Protein AF-A0A658NIM9-F1 (afdb_monomer_lite)

pLDDT: mean 94.1, std 6.85, range [61.03, 97.88]

Sequence (63 aa):
CRGLSTLFLATPVRFSGRVLQYLGRVLRPAPGKQKARVFDYVDVQVETLVKAAKARQRVYLRG

Structure (mmCIF, N/CA/C/O backbone):
data_AF-A0A658NIM9-F1
#
_entry.id   AF-A0A658NIM9-F1
#
loop_
_atom_site.group_PDB
_atom_site.id
_atom_site.type_symbol
_atom_site.label_atom_id
_atom_site.label_alt_id
_atom_site.label_comp_id
_atom_site.label_asym_id
_atom_site.label_entity_id
_atom_site.label_seq_id
_atom_site.pdbx_PDB_ins_code
_atom_site.Cartn_x
_atom_site.Cartn_y
_atom_site.Cartn_z
_atom_site.occupancy
_atom_site.B_iso_or_equiv
_atom_site.auth_seq_id
_atom_site.auth_comp_id
_atom_site.auth_asym_id
_atom_site.auth_atom_id
_atom_site.pdbx_PDB_model_num
ATOM 1 N N . CYS A 1 1 ? -10.951 11.304 5.072 1.00 64.56 1 CYS A N 1
ATOM 2 C CA . CYS A 1 1 ? -12.154 10.447 5.050 1.00 64.56 1 CYS A CA 1
ATOM 3 C C . CYS A 1 1 ? -12.055 9.483 6.227 1.00 64.56 1 CYS A C 1
ATOM 5 O O . CYS A 1 1 ? -11.049 8.795 6.290 1.00 64.56 1 CYS A O 1
ATOM 7 N N . ARG A 1 2 ? -12.985 9.501 7.194 1.00 74.56 2 ARG A N 1
ATOM 8 C 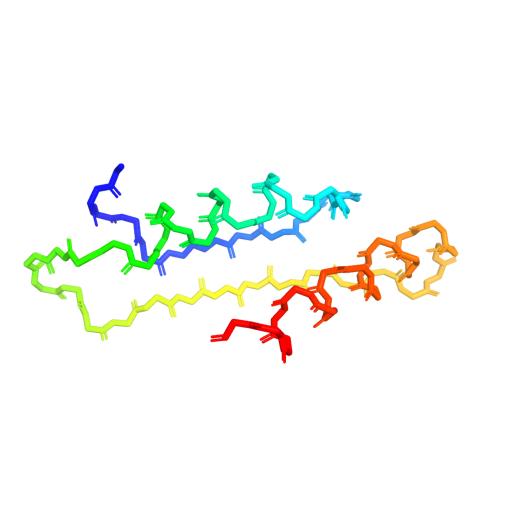CA . ARG A 1 2 ? -12.889 8.644 8.398 1.00 74.56 2 ARG A CA 1
ATOM 9 C C . ARG A 1 2 ? -13.491 7.245 8.165 1.00 74.56 2 ARG A C 1
ATOM 11 O O . ARG A 1 2 ? -12.902 6.265 8.585 1.00 74.56 2 ARG A O 1
ATOM 18 N N . GLY A 1 3 ? -14.570 7.132 7.387 1.00 85.25 3 GLY A N 1
ATOM 19 C CA . GLY A 1 3 ? -15.265 5.857 7.134 1.00 85.25 3 GLY A CA 1
ATOM 20 C C . GLY A 1 3 ? -14.670 4.933 6.060 1.00 85.25 3 GLY A C 1
ATOM 21 O O . GLY A 1 3 ? -15.345 4.002 5.643 1.00 85.25 3 GLY A O 1
ATOM 22 N N . LEU A 1 4 ? -13.451 5.175 5.560 1.00 94.12 4 LEU A N 1
ATOM 23 C CA . LEU A 1 4 ? -12.852 4.280 4.559 1.00 94.12 4 LEU A CA 1
ATOM 24 C C . LEU A 1 4 ? -12.320 3.017 5.228 1.00 94.12 4 LEU A C 1
ATOM 26 O O . LEU A 1 4 ? -11.468 3.125 6.104 1.00 94.12 4 LEU A O 1
ATOM 30 N N . SER A 1 5 ? -12.751 1.846 4.769 1.00 95.00 5 SER A N 1
ATOM 31 C CA . SER A 1 5 ? -12.324 0.553 5.329 1.00 95.00 5 SER A CA 1
ATOM 32 C C . SER A 1 5 ? -11.532 -0.306 4.345 1.00 95.00 5 SER A C 1
ATOM 34 O O . SER A 1 5 ? -10.920 -1.296 4.744 1.00 95.00 5 SER A O 1
ATOM 36 N N . THR A 1 6 ? -11.523 0.039 3.055 1.00 96.56 6 THR A N 1
ATOM 37 C CA . THR A 1 6 ? -10.843 -0.749 2.021 1.00 96.56 6 THR A CA 1
ATOM 38 C C . THR A 1 6 ? -10.171 0.149 0.988 1.00 96.56 6 THR A C 1
ATOM 40 O O . THR A 1 6 ? -10.737 1.162 0.582 1.00 96.56 6 THR A O 1
ATOM 43 N N . LEU A 1 7 ? -8.953 -0.215 0.589 1.00 97.25 7 LEU A N 1
ATOM 44 C CA . LEU A 1 7 ? -8.168 0.444 -0.452 1.00 97.25 7 LEU A CA 1
ATOM 45 C C . LEU A 1 7 ? -7.712 -0.597 -1.475 1.00 97.25 7 LEU A C 1
ATOM 47 O O . LEU A 1 7 ? -7.141 -1.617 -1.099 1.00 97.25 7 LEU A O 1
ATOM 51 N N . PHE A 1 8 ? -7.910 -0.301 -2.756 1.00 97.88 8 PHE A N 1
ATOM 52 C CA . PHE A 1 8 ? -7.382 -1.088 -3.867 1.00 97.88 8 PHE A CA 1
ATOM 53 C C . PHE A 1 8 ? -6.294 -0.286 -4.580 1.00 97.88 8 PHE A C 1
ATOM 55 O O . PHE A 1 8 ? -6.530 0.842 -5.018 1.00 97.88 8 PHE A O 1
ATOM 62 N N . LEU A 1 9 ? -5.103 -0.862 -4.706 1.00 97.12 9 LEU A N 1
ATOM 63 C CA . LEU A 1 9 ? -4.001 -0.307 -5.485 1.00 97.12 9 LEU A CA 1
ATOM 64 C C . LEU A 1 9 ? -3.921 -1.072 -6.805 1.00 97.12 9 LEU A C 1
ATOM 66 O O . LEU A 1 9 ? -3.142 -2.006 -6.952 1.00 97.12 9 LEU A O 1
ATOM 70 N N . ALA A 1 10 ? -4.777 -0.681 -7.748 1.00 95.31 10 ALA A N 1
ATOM 71 C CA . ALA A 1 10 ? -4.887 -1.285 -9.080 1.00 95.31 10 ALA A CA 1
ATOM 72 C C . ALA A 1 10 ? -4.140 -0.488 -10.170 1.00 95.31 10 ALA A C 1
ATOM 74 O O . ALA A 1 10 ? -4.332 -0.713 -11.359 1.00 95.31 10 ALA A O 1
ATOM 75 N N . THR A 1 11 ? -3.312 0.485 -9.777 1.00 93.25 11 THR A N 1
ATOM 76 C CA . THR A 1 11 ? -2.578 1.375 -10.689 1.00 93.25 11 THR A CA 1
ATOM 77 C C . THR A 1 11 ? -1.078 1.355 -10.372 1.00 93.25 11 THR A C 1
ATOM 79 O O . THR A 1 11 ? -0.685 1.010 -9.251 1.00 93.25 11 THR A O 1
ATOM 82 N N . PRO A 1 12 ? -0.197 1.762 -11.306 1.00 94.75 12 PRO A N 1
ATOM 83 C CA . PRO A 1 12 ? 1.259 1.773 -11.105 1.00 94.75 12 PRO A CA 1
ATOM 84 C C . PRO A 1 12 ? 1.774 2.845 -10.126 1.00 94.75 12 PRO A C 1
ATOM 86 O O . PRO A 1 12 ? 2.916 3.299 -10.241 1.00 94.75 12 PRO A O 1
ATOM 89 N N . VAL A 1 13 ? 0.975 3.279 -9.145 1.00 96.56 13 VAL A N 1
ATOM 90 C CA . VAL A 1 13 ? 1.422 4.247 -8.139 1.00 96.56 13 VAL A CA 1
ATOM 91 C C . VAL A 1 13 ? 2.654 3.713 -7.402 1.00 96.56 13 VAL A C 1
ATOM 93 O O . VAL A 1 13 ? 2.654 2.613 -6.847 1.00 96.56 13 VAL A O 1
ATOM 96 N N . ARG A 1 14 ? 3.727 4.506 -7.429 1.00 95.25 14 ARG A N 1
ATOM 97 C CA . ARG A 1 14 ? 5.042 4.144 -6.871 1.00 95.25 14 ARG A CA 1
ATOM 98 C C . ARG A 1 14 ? 5.717 5.254 -6.073 1.00 95.25 14 ARG A C 1
ATOM 100 O O . ARG A 1 14 ? 6.731 5.009 -5.430 1.00 95.25 14 ARG A O 1
ATOM 107 N N . PHE A 1 15 ? 5.181 6.475 -6.124 1.00 96.62 15 PHE A N 1
ATOM 108 C CA . PHE A 1 15 ? 5.694 7.584 -5.328 1.00 96.62 15 PHE A CA 1
ATOM 109 C C . PHE A 1 15 ? 5.295 7.389 -3.865 1.00 96.62 15 PHE A C 1
ATOM 111 O O . PHE A 1 15 ? 4.104 7.356 -3.548 1.00 96.62 15 PHE A O 1
ATOM 118 N N . SER A 1 16 ? 6.286 7.274 -2.982 1.00 96.06 16 SER A N 1
ATOM 119 C CA . SER A 1 16 ? 6.089 6.946 -1.565 1.00 96.06 16 SER A CA 1
ATOM 120 C C . SER A 1 16 ? 5.124 7.901 -0.866 1.00 96.06 16 SER A C 1
ATOM 122 O O . SER A 1 16 ? 4.218 7.441 -0.177 1.00 96.06 16 SER A O 1
ATOM 124 N N . GLY A 1 17 ? 5.240 9.211 -1.113 1.00 97.31 17 GLY A N 1
ATOM 125 C CA . GLY A 1 17 ? 4.344 10.209 -0.524 1.00 97.31 17 GLY A CA 1
ATOM 126 C C . GLY A 1 17 ? 2.874 9.983 -0.892 1.00 97.31 17 GLY A C 1
ATOM 127 O O . GLY A 1 17 ? 2.002 10.057 -0.030 1.00 97.31 17 GLY A O 1
ATOM 128 N N . ARG A 1 18 ? 2.589 9.609 -2.147 1.00 97.25 18 ARG A N 1
ATOM 129 C CA . ARG A 1 18 ? 1.220 9.300 -2.596 1.00 97.25 18 ARG A CA 1
ATOM 130 C C . ARG A 1 18 ? 0.689 8.034 -1.917 1.00 97.25 18 ARG A C 1
ATOM 132 O O . ARG A 1 18 ? -0.453 8.011 -1.468 1.00 97.25 18 ARG A O 1
ATOM 139 N N . VAL A 1 19 ? 1.521 6.996 -1.822 1.00 97.50 19 VAL A N 1
ATOM 140 C CA . VAL A 1 19 ? 1.161 5.720 -1.180 1.00 97.50 19 VAL A CA 1
ATOM 141 C C . VAL A 1 19 ? 0.840 5.941 0.299 1.00 97.50 19 VAL A C 1
ATOM 143 O O . VAL A 1 19 ? -0.221 5.526 0.758 1.00 97.50 19 VAL A O 1
ATOM 146 N N . LEU A 1 20 ? 1.695 6.672 1.020 1.00 96.81 20 LEU A N 1
ATOM 147 C CA . LEU A 1 20 ? 1.480 7.025 2.426 1.00 96.81 20 LEU A CA 1
ATOM 148 C C . LEU A 1 20 ? 0.196 7.833 2.629 1.00 96.81 20 LEU A C 1
ATOM 150 O O . LEU A 1 20 ? -0.566 7.555 3.552 1.00 96.81 20 LEU A O 1
ATOM 154 N N . GLN A 1 21 ? -0.098 8.786 1.743 1.00 96.25 21 GLN A N 1
ATOM 155 C CA . GLN A 1 21 ? -1.351 9.543 1.797 1.00 96.25 21 GLN A CA 1
ATOM 156 C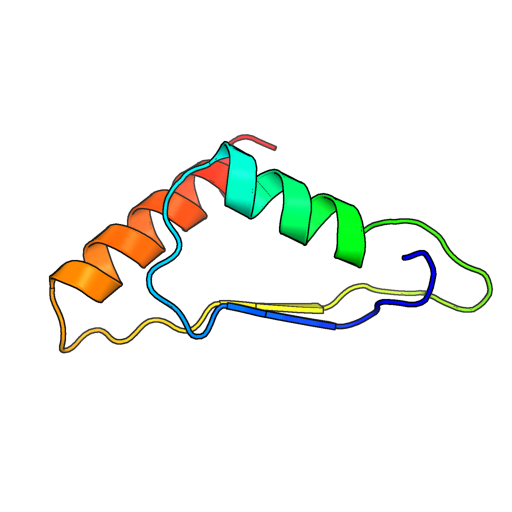 C . GLN A 1 21 ? -2.580 8.637 1.643 1.00 96.25 21 GLN A C 1
ATOM 158 O O . GLN A 1 21 ? -3.564 8.810 2.365 1.00 96.25 21 GLN A O 1
ATOM 163 N N . TYR A 1 22 ? -2.550 7.658 0.735 1.00 96.50 22 TYR A N 1
ATOM 164 C CA . TYR A 1 22 ? -3.659 6.715 0.556 1.00 96.50 22 TYR A CA 1
ATOM 165 C C . TYR A 1 22 ? -3.826 5.790 1.761 1.00 96.50 22 TYR A C 1
ATOM 167 O O . TYR A 1 22 ? -4.943 5.645 2.267 1.00 96.50 22 TYR A O 1
ATOM 175 N N . LEU A 1 23 ? -2.721 5.242 2.271 1.00 95.88 23 LEU A N 1
ATOM 176 C CA . LEU A 1 23 ? -2.713 4.447 3.498 1.00 95.88 23 LEU A CA 1
ATOM 177 C C . LEU A 1 23 ? -3.265 5.256 4.678 1.00 95.88 23 LEU A C 1
ATOM 179 O O . LEU A 1 23 ? -4.171 4.801 5.367 1.00 95.88 23 LEU A O 1
ATOM 183 N N . GLY A 1 24 ? -2.833 6.505 4.853 1.00 95.25 24 GLY A N 1
ATOM 184 C CA . GLY A 1 24 ? -3.329 7.385 5.913 1.00 95.25 24 GLY A CA 1
ATOM 185 C C . GLY A 1 24 ? -4.828 7.693 5.807 1.00 95.25 24 GLY A C 1
ATOM 186 O O . GLY A 1 24 ? -5.504 7.871 6.824 1.00 95.25 24 GLY A O 1
ATOM 187 N N . ARG A 1 25 ? -5.394 7.719 4.590 1.00 96.12 25 ARG A N 1
ATOM 188 C CA . ARG A 1 25 ? -6.848 7.861 4.398 1.00 96.12 25 ARG A CA 1
ATOM 189 C C . ARG A 1 25 ? -7.604 6.611 4.847 1.00 96.12 25 ARG A C 1
ATOM 191 O O . ARG A 1 25 ? -8.640 6.765 5.489 1.00 96.12 25 ARG A O 1
ATOM 198 N N . VAL A 1 26 ? -7.113 5.411 4.526 1.00 96.38 26 VAL A N 1
ATOM 199 C CA . VAL A 1 26 ? -7.783 4.147 4.883 1.00 96.38 26 VAL A CA 1
ATOM 200 C C . VAL A 1 26 ? -7.461 3.673 6.301 1.00 96.38 26 VAL A C 1
ATOM 202 O O . VAL A 1 26 ? -8.238 2.915 6.854 1.00 96.38 26 VAL A O 1
ATOM 205 N N . LEU A 1 27 ? -6.382 4.125 6.939 1.00 94.81 27 LEU A N 1
ATOM 206 C CA . LEU A 1 27 ? -6.026 3.744 8.317 1.00 94.81 27 LEU A CA 1
ATOM 207 C C . LEU A 1 27 ? -6.648 4.652 9.382 1.00 94.81 27 LEU A C 1
ATOM 209 O O . LEU A 1 27 ? -6.646 4.310 10.559 1.00 94.81 27 LEU A O 1
ATOM 213 N N . ARG A 1 28 ? -7.224 5.793 8.991 1.00 95.00 28 ARG A N 1
ATOM 214 C CA . ARG A 1 28 ? -7.804 6.746 9.944 1.00 95.00 28 ARG A CA 1
ATOM 215 C C . ARG A 1 28 ? -8.889 6.081 10.820 1.00 95.00 28 ARG A C 1
ATOM 217 O O . ARG A 1 28 ? -9.780 5.442 10.251 1.00 95.00 28 ARG A O 1
ATOM 224 N N . PRO A 1 29 ? -8.866 6.259 12.155 1.00 94.38 29 PRO A N 1
ATOM 225 C CA . PRO A 1 29 ? -9.895 5.716 13.043 1.00 94.38 29 PRO A CA 1
ATOM 226 C C . PRO A 1 29 ? -11.297 6.263 12.743 1.00 94.38 29 PRO A C 1
ATOM 228 O O . PRO A 1 29 ? -11.453 7.427 12.350 1.00 94.38 29 PRO A O 1
ATOM 231 N N . ALA A 1 30 ? -12.316 5.428 12.956 1.00 94.56 30 ALA A N 1
ATOM 232 C CA . ALA A 1 30 ? -13.727 5.800 12.888 1.00 94.56 30 ALA A CA 1
ATOM 233 C C . ALA A 1 30 ? -14.590 4.886 13.777 1.00 94.56 30 ALA A C 1
ATOM 235 O O . ALA A 1 30 ? -14.221 3.724 13.967 1.00 94.56 30 ALA A O 1
ATOM 236 N N . PRO A 1 31 ? -15.741 5.369 14.285 1.00 94.81 31 PRO A N 1
ATOM 237 C CA . PRO A 1 31 ? -16.686 4.537 15.029 1.00 94.81 31 PRO A CA 1
ATOM 238 C C . PRO A 1 31 ? -17.084 3.280 14.242 1.00 94.81 31 PRO A C 1
ATOM 240 O O . PRO A 1 31 ? -17.358 3.358 13.045 1.00 94.81 31 PRO A O 1
ATOM 243 N N . GLY A 1 32 ? -17.069 2.117 14.899 1.00 93.56 32 GLY A N 1
ATOM 244 C CA . GLY A 1 32 ? -17.426 0.823 14.298 1.00 93.56 32 GLY A CA 1
ATOM 245 C C . GLY A 1 32 ? -16.386 0.224 13.339 1.00 93.56 32 GLY A C 1
ATOM 246 O O . GLY A 1 32 ? -16.544 -0.912 12.887 1.00 93.56 32 GLY A O 1
ATOM 247 N N . LYS A 1 33 ? -15.296 0.936 13.034 1.00 94.38 33 LYS A N 1
ATOM 248 C CA . LYS A 1 33 ? -14.254 0.451 12.128 1.00 94.38 33 LYS A CA 1
ATOM 249 C C . LYS A 1 33 ? -13.193 -0.342 12.885 1.00 94.38 33 LYS A C 1
ATOM 251 O O . LYS A 1 33 ? -12.283 0.224 13.480 1.00 94.38 33 LYS A O 1
ATOM 256 N N . GLN A 1 34 ? -13.289 -1.662 12.787 1.00 93.31 34 GLN A N 1
ATOM 257 C CA . GLN A 1 34 ? -12.365 -2.582 13.457 1.00 93.31 34 GLN A CA 1
ATOM 258 C C . GLN A 1 34 ? -11.070 -2.820 12.671 1.00 93.31 34 GLN A C 1
ATOM 260 O O . GLN A 1 34 ? -10.016 -3.030 13.259 1.00 93.31 34 GLN A O 1
ATOM 265 N N . LYS A 1 35 ? -11.134 -2.801 11.332 1.00 94.00 35 LYS A N 1
ATOM 266 C CA . LYS A 1 35 ? -9.979 -3.082 10.469 1.00 94.00 35 LYS A CA 1
ATOM 267 C C . LYS A 1 35 ? -10.028 -2.308 9.160 1.00 94.00 35 LYS A C 1
ATOM 269 O O . LYS A 1 35 ? -11.097 -2.100 8.587 1.00 94.00 35 LYS A O 1
ATOM 274 N N . ALA A 1 36 ? -8.853 -1.928 8.674 1.00 95.56 36 ALA A N 1
ATOM 275 C CA . ALA A 1 36 ? -8.642 -1.488 7.302 1.00 95.56 36 ALA A CA 1
ATOM 276 C C . ALA A 1 36 ? -8.080 -2.654 6.479 1.00 95.56 36 ALA A C 1
ATOM 278 O O . ALA A 1 36 ? -7.270 -3.430 6.983 1.00 95.56 36 ALA A O 1
ATOM 279 N N . ARG A 1 37 ? -8.497 -2.786 5.217 1.00 96.50 37 ARG A N 1
ATOM 280 C CA . ARG A 1 37 ? -7.964 -3.790 4.282 1.00 96.50 37 ARG A CA 1
ATOM 281 C C . ARG A 1 37 ? -7.352 -3.094 3.075 1.00 96.50 37 ARG A C 1
ATOM 283 O O . ARG A 1 37 ? -7.977 -2.210 2.493 1.00 96.50 37 ARG A O 1
ATOM 290 N N . VAL A 1 38 ? -6.147 -3.496 2.697 1.00 97.19 38 VAL A N 1
ATOM 291 C CA . VAL A 1 38 ? -5.474 -3.004 1.493 1.00 97.19 38 VAL A CA 1
ATOM 292 C C . VAL A 1 38 ? -5.253 -4.184 0.560 1.00 97.19 38 VAL A C 1
ATOM 294 O O . VAL A 1 38 ? -4.703 -5.199 0.974 1.00 97.19 38 VAL A O 1
ATOM 297 N N . PHE A 1 39 ? -5.692 -4.039 -0.684 1.00 97.81 39 PHE A N 1
ATOM 298 C CA . PHE A 1 39 ? -5.417 -4.975 -1.765 1.00 97.81 39 PHE A CA 1
ATOM 299 C C . PHE A 1 39 ? -4.403 -4.325 -2.703 1.00 97.81 39 PHE A C 1
ATOM 301 O O . PHE A 1 39 ? -4.719 -3.341 -3.377 1.00 97.81 39 PHE A O 1
ATOM 308 N N . ASP A 1 40 ? -3.177 -4.843 -2.704 1.00 97.25 40 ASP A N 1
ATOM 309 C CA . ASP A 1 40 ? -2.101 -4.395 -3.585 1.00 97.25 40 ASP A CA 1
ATOM 310 C C . ASP A 1 40 ? -1.992 -5.343 -4.783 1.00 97.25 40 ASP A C 1
ATOM 312 O O . ASP A 1 40 ? -1.511 -6.466 -4.639 1.00 97.25 40 ASP A O 1
ATOM 316 N N . TYR A 1 41 ? -2.480 -4.919 -5.952 1.00 96.50 41 TYR A N 1
ATOM 317 C CA . TYR A 1 41 ? -2.412 -5.747 -7.153 1.00 96.50 41 TYR A CA 1
ATOM 318 C C . TYR A 1 41 ? -0.995 -5.742 -7.726 1.00 96.50 41 TYR A C 1
ATOM 320 O O . TYR A 1 41 ? -0.372 -4.690 -7.915 1.00 96.50 41 TYR A O 1
ATOM 328 N N . VAL A 1 42 ? -0.508 -6.940 -8.049 1.00 96.06 42 VAL A N 1
ATOM 329 C CA . VAL A 1 42 ? 0.800 -7.159 -8.665 1.00 96.06 42 VAL A CA 1
ATOM 330 C C . VAL A 1 42 ? 0.599 -7.908 -9.971 1.00 96.06 42 VAL A C 1
ATOM 332 O O . VAL A 1 42 ? 0.376 -9.114 -9.980 1.00 96.06 42 VAL A O 1
ATOM 335 N N . ASP A 1 43 ? 0.690 -7.178 -11.076 1.00 95.12 43 ASP A N 1
ATOM 336 C CA . ASP A 1 43 ? 0.780 -7.787 -12.397 1.00 95.12 43 ASP A CA 1
ATOM 337 C C . ASP A 1 43 ? 2.244 -8.137 -12.677 1.00 95.12 43 ASP A C 1
ATOM 339 O O . ASP A 1 43 ? 3.089 -7.261 -12.887 1.00 95.12 43 ASP A O 1
ATOM 343 N N . VAL A 1 44 ? 2.547 -9.432 -12.605 1.00 96.06 44 VAL A N 1
ATOM 344 C CA . VAL A 1 44 ? 3.905 -9.965 -12.756 1.00 96.06 44 VAL A CA 1
ATOM 345 C C . VAL A 1 44 ? 4.365 -10.033 -14.209 1.00 96.06 44 VAL A C 1
ATOM 347 O O . VAL A 1 44 ? 5.566 -10.138 -14.450 1.00 96.06 44 VAL A O 1
ATOM 350 N N . GLN A 1 45 ? 3.439 -9.944 -15.167 1.00 97.31 45 GLN A N 1
ATOM 351 C CA . GLN A 1 45 ? 3.747 -10.042 -16.595 1.00 97.31 45 GLN A CA 1
ATOM 352 C C . GLN A 1 45 ? 4.194 -8.698 -17.186 1.00 97.31 45 GLN A C 1
ATOM 354 O O . GLN A 1 45 ? 4.731 -8.654 -18.289 1.00 97.31 45 GLN A O 1
ATOM 359 N N . VAL A 1 46 ? 4.027 -7.598 -16.443 1.00 96.62 46 VAL A N 1
ATOM 360 C CA . VAL A 1 46 ? 4.400 -6.250 -16.885 1.00 96.62 46 VAL A CA 1
ATOM 361 C C . VAL A 1 46 ? 5.501 -5.689 -15.987 1.00 96.62 46 VAL A C 1
ATOM 363 O O . VAL A 1 46 ? 5.262 -5.279 -14.850 1.00 96.62 46 VAL A O 1
ATOM 366 N N . GLU A 1 47 ? 6.727 -5.601 -16.511 1.00 95.88 47 G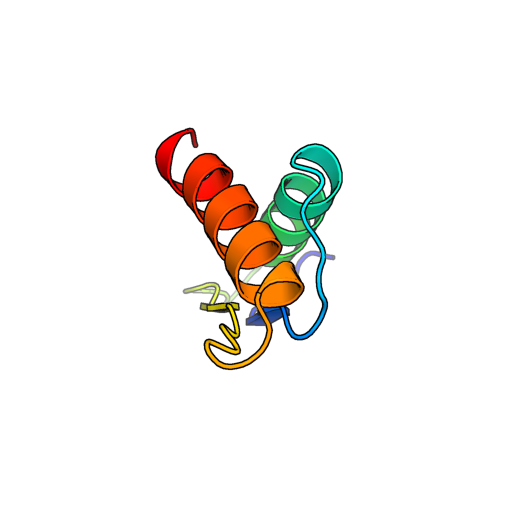LU A N 1
ATOM 367 C CA . GLU A 1 47 ? 7.924 -5.224 -15.737 1.00 95.88 47 GLU A CA 1
ATOM 368 C C . GLU A 1 47 ? 7.763 -3.888 -14.979 1.00 95.88 47 GLU A C 1
ATOM 370 O O . GL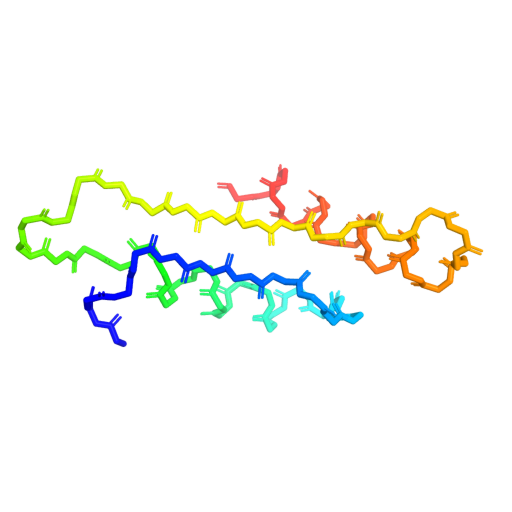U A 1 47 ? 8.155 -3.750 -13.815 1.00 95.88 47 GLU A O 1
ATOM 375 N N . THR A 1 48 ? 7.138 -2.892 -15.610 1.00 95.06 48 THR A N 1
ATOM 376 C CA . THR A 1 48 ? 6.871 -1.588 -14.985 1.00 95.06 48 THR A CA 1
ATOM 377 C C . THR A 1 48 ? 5.941 -1.707 -13.774 1.00 95.06 48 THR A C 1
ATOM 379 O O . THR A 1 48 ? 6.158 -1.023 -12.766 1.00 95.06 48 THR A O 1
ATOM 382 N N . LEU A 1 49 ? 4.943 -2.595 -13.829 1.00 96.25 49 LEU A N 1
ATOM 383 C CA . LEU A 1 49 ? 4.009 -2.837 -12.727 1.00 96.25 49 LEU A CA 1
ATOM 384 C C . LEU A 1 49 ? 4.695 -3.593 -11.582 1.00 96.25 49 LEU A C 1
ATOM 386 O O . LEU A 1 49 ? 4.521 -3.218 -10.420 1.00 96.25 49 LEU A O 1
ATOM 390 N N . VAL A 1 50 ? 5.591 -4.535 -11.894 1.00 97.25 50 VAL A N 1
ATOM 391 C CA . VAL A 1 50 ? 6.469 -5.184 -10.902 1.00 97.25 50 VAL A CA 1
ATOM 392 C C . VAL A 1 50 ? 7.358 -4.161 -10.189 1.00 97.25 50 VAL A C 1
ATOM 394 O O . VAL A 1 50 ? 7.466 -4.170 -8.958 1.00 97.25 50 VAL A O 1
ATOM 397 N N . LYS A 1 51 ? 7.986 -3.236 -10.929 1.00 96.56 51 LYS A N 1
ATOM 398 C CA . LYS A 1 51 ? 8.807 -2.158 -10.342 1.00 96.56 51 LYS A CA 1
ATOM 399 C C . LYS A 1 51 ? 7.979 -1.253 -9.424 1.00 96.56 51 LYS A C 1
ATOM 401 O O . LYS A 1 51 ? 8.478 -0.843 -8.370 1.00 96.56 51 LYS A O 1
ATOM 406 N N . ALA A 1 52 ? 6.732 -0.953 -9.794 1.00 97.50 52 ALA A N 1
ATOM 407 C CA . ALA A 1 52 ? 5.817 -0.176 -8.961 1.00 97.50 52 ALA A CA 1
ATOM 408 C C . ALA A 1 52 ? 5.439 -0.922 -7.670 1.00 97.50 52 ALA A C 1
ATOM 410 O O . ALA A 1 52 ? 5.549 -0.339 -6.591 1.00 97.50 52 ALA A O 1
ATOM 411 N N . ALA A 1 53 ? 5.104 -2.212 -7.757 1.00 97.44 53 ALA A N 1
ATOM 412 C CA . ALA A 1 53 ? 4.830 -3.054 -6.592 1.00 97.44 53 ALA A CA 1
ATOM 413 C C . ALA A 1 53 ? 6.031 -3.102 -5.634 1.00 97.44 53 ALA A C 1
ATOM 415 O O . ALA A 1 53 ? 5.896 -2.780 -4.455 1.00 97.44 53 ALA A O 1
ATOM 416 N N . LYS A 1 54 ? 7.244 -3.364 -6.141 1.00 96.81 54 LYS A N 1
ATOM 417 C CA . LYS A 1 54 ? 8.479 -3.339 -5.329 1.00 96.81 54 LYS A CA 1
ATOM 418 C C . LYS A 1 54 ? 8.698 -1.993 -4.629 1.00 96.81 54 LYS A C 1
ATOM 420 O O . LYS A 1 54 ? 9.190 -1.954 -3.503 1.00 96.81 54 LYS A O 1
ATOM 425 N N . ALA A 1 55 ? 8.347 -0.879 -5.276 1.00 97.00 55 ALA A N 1
ATOM 426 C CA . ALA A 1 55 ? 8.425 0.440 -4.653 1.00 97.00 55 ALA A CA 1
ATOM 427 C C . ALA A 1 55 ? 7.431 0.6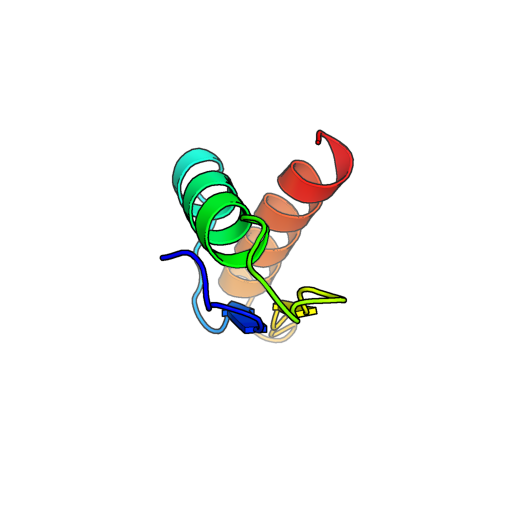06 -3.497 1.00 97.00 55 ALA A C 1
ATOM 429 O O . ALA A 1 55 ? 7.806 1.177 -2.474 1.00 97.00 55 ALA A O 1
ATOM 430 N N . ARG A 1 56 ? 6.209 0.077 -3.629 1.00 97.69 56 ARG A N 1
ATOM 431 C CA . ARG A 1 56 ? 5.205 0.076 -2.555 1.00 97.69 56 ARG A CA 1
ATOM 432 C C . ARG A 1 56 ? 5.602 -0.820 -1.383 1.00 97.69 56 ARG A C 1
ATOM 434 O O . ARG A 1 56 ? 5.511 -0.370 -0.248 1.00 97.69 56 ARG A O 1
ATOM 441 N N . GLN A 1 57 ? 6.155 -2.005 -1.643 1.00 96.56 57 GLN A N 1
ATOM 442 C CA . GLN A 1 57 ? 6.654 -2.907 -0.593 1.00 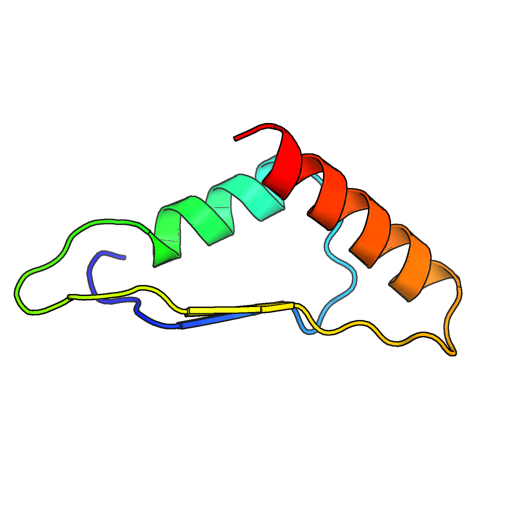96.56 57 GLN A CA 1
ATOM 443 C C . GLN A 1 57 ? 7.698 -2.232 0.310 1.00 96.56 57 GLN A C 1
ATOM 445 O O . GLN A 1 57 ? 7.646 -2.351 1.530 1.00 96.56 57 GLN A O 1
ATOM 450 N N . ARG A 1 58 ? 8.595 -1.416 -0.266 1.00 96.12 58 ARG A N 1
ATOM 451 C CA . ARG A 1 58 ? 9.545 -0.610 0.524 1.00 96.12 58 ARG A CA 1
ATOM 452 C C . ARG A 1 58 ? 8.874 0.428 1.425 1.00 96.12 58 ARG A C 1
ATOM 454 O O . ARG A 1 58 ? 9.476 0.813 2.417 1.00 96.12 58 ARG A O 1
ATOM 461 N N . VAL A 1 59 ? 7.684 0.918 1.076 1.00 96.06 59 VAL A N 1
ATOM 462 C CA . VAL A 1 59 ? 6.911 1.823 1.942 1.00 96.06 59 VAL A CA 1
ATOM 463 C C . VAL A 1 59 ? 6.332 1.047 3.121 1.00 96.06 59 VAL A C 1
ATOM 465 O O . VAL A 1 59 ? 6.413 1.534 4.241 1.00 96.06 59 VAL A O 1
ATOM 468 N N . TYR A 1 60 ? 5.809 -0.160 2.888 1.00 94.19 60 TYR A N 1
ATOM 469 C CA . TYR A 1 60 ? 5.214 -0.995 3.939 1.00 94.19 60 TYR A CA 1
ATOM 470 C C . TYR A 1 60 ? 6.232 -1.458 4.982 1.00 94.19 60 TYR A C 1
ATOM 472 O O . TYR A 1 60 ? 5.901 -1.518 6.152 1.00 94.19 60 TYR A O 1
ATOM 480 N N . LEU A 1 61 ? 7.468 -1.749 4.565 1.00 91.69 61 LEU A N 1
ATOM 481 C CA . LEU A 1 61 ? 8.543 -2.191 5.464 1.00 91.69 61 LEU A CA 1
ATOM 482 C C . LEU A 1 61 ? 9.204 -1.053 6.261 1.00 91.69 61 LEU A C 1
ATOM 484 O O . LEU A 1 61 ? 10.053 -1.316 7.106 1.00 91.69 61 LEU A O 1
ATOM 488 N N . ARG A 1 62 ? 8.901 0.209 5.935 1.00 78.81 62 ARG A N 1
ATOM 489 C CA . ARG A 1 62 ? 9.503 1.394 6.573 1.00 78.81 62 ARG A CA 1
ATOM 490 C C . ARG A 1 62 ? 8.575 2.097 7.562 1.00 78.81 62 ARG A C 1
ATOM 492 O O . ARG A 1 62 ? 9.049 2.997 8.251 1.00 78.81 62 ARG A O 1
ATOM 499 N N . GLY A 1 63 ? 7.284 1.776 7.547 1.00 61.03 63 GLY A N 1
ATOM 500 C CA . GLY A 1 63 ? 6.288 2.304 8.484 1.00 61.03 63 GLY A CA 1
ATOM 501 C C . GLY A 1 63 ? 6.016 1.304 9.588 1.00 61.03 63 GLY A C 1
ATOM 502 O O . GLY A 1 63 ? 5.689 1.775 10.694 1.00 61.03 63 GLY A O 1
#

Radius of gyration: 12.53 Å; chains: 1; bounding box: 27×20×32 Å

Foldseek 3Di:
DAPAAEEEQPDLAQPLVVLVVRCCVNVHHDPPRPHHYYHYDADPVDVSSNVSSVSSVVSVVVD

Secondary structure (DSSP, 8-state):
--S--EEEE-S----HHHHHHHHHHHHS--TT----EEEE---TT-HHHHHHHHHHHHHHTT-